Protein AF-A0A2M7H4U3-F1 (afdb_monomer)

Mean predicted aligned error: 10.52 Å

Organism: NCBI:txid2014247

Structure (mmCIF, N/CA/C/O backbone):
data_AF-A0A2M7H4U3-F1
#
_entry.id   AF-A0A2M7H4U3-F1
#
loop_
_atom_site.group_PDB
_atom_site.id
_atom_site.type_symbol
_atom_site.label_atom_id
_atom_site.label_alt_id
_atom_site.label_comp_id
_atom_site.label_asym_id
_atom_site.label_entity_id
_atom_site.label_seq_id
_atom_site.pdbx_PDB_ins_code
_atom_site.Cartn_x
_atom_site.Cartn_y
_atom_site.Cartn_z
_atom_site.occupancy
_atom_site.B_iso_or_equiv
_atom_site.auth_seq_id
_atom_site.auth_comp_id
_atom_site.auth_asym_id
_atom_site.auth_atom_id
_atom_site.pdbx_PDB_model_num
ATOM 1 N N . MET A 1 1 ? -63.490 -8.660 27.600 1.00 52.00 1 MET A N 1
ATOM 2 C CA . MET A 1 1 ? -62.293 -7.785 27.602 1.00 52.00 1 MET A CA 1
ATOM 3 C C . MET A 1 1 ? -61.334 -8.171 26.459 1.00 52.00 1 MET A C 1
ATOM 5 O O . MET A 1 1 ? -60.427 -8.950 26.706 1.00 52.00 1 MET A O 1
ATOM 9 N N . PRO A 1 2 ? -61.525 -7.683 25.214 1.00 56.41 2 PRO A N 1
ATOM 10 C CA . PRO A 1 2 ? -60.619 -7.978 24.084 1.00 56.41 2 PRO A CA 1
ATOM 11 C C . PRO A 1 2 ? -59.730 -6.800 23.612 1.00 56.41 2 PRO A C 1
ATOM 13 O O . PRO A 1 2 ? -58.968 -6.943 22.662 1.00 56.41 2 PRO A O 1
ATOM 16 N N . TYR A 1 3 ? -59.783 -5.628 24.255 1.00 57.09 3 TYR A N 1
ATOM 17 C CA . TYR A 1 3 ? -59.116 -4.410 23.758 1.00 57.09 3 TYR A CA 1
ATOM 18 C C . TYR A 1 3 ? -57.584 -4.382 23.948 1.00 57.09 3 TYR A C 1
ATOM 20 O O . TYR A 1 3 ? -56.894 -3.658 23.231 1.00 57.09 3 TYR A O 1
ATOM 28 N N . LYS A 1 4 ? -57.026 -5.197 24.860 1.00 58.41 4 LYS A N 1
ATOM 29 C CA . LYS A 1 4 ? -55.571 -5.258 25.119 1.00 58.41 4 LYS A CA 1
ATOM 30 C C . LYS A 1 4 ? -54.779 -5.862 23.950 1.00 58.41 4 LYS A C 1
ATOM 32 O O . LYS A 1 4 ? -53.700 -5.372 23.632 1.00 58.41 4 LYS A O 1
ATOM 37 N N . SER A 1 5 ? -55.339 -6.869 23.274 1.00 62.62 5 SER A N 1
ATOM 38 C CA . SER A 1 5 ? -54.696 -7.505 22.113 1.00 62.62 5 SER A CA 1
ATOM 39 C C . SER A 1 5 ? -54.718 -6.598 20.877 1.00 62.62 5 SER A C 1
ATOM 41 O O . SER A 1 5 ? -53.778 -6.600 20.090 1.00 62.62 5 SER A O 1
ATOM 43 N N . PHE A 1 6 ? -55.764 -5.775 20.740 1.00 72.19 6 PHE A N 1
ATOM 44 C CA . PHE A 1 6 ? -55.923 -4.845 19.621 1.00 72.19 6 PHE A CA 1
ATOM 45 C C . PHE A 1 6 ? -54.956 -3.653 19.712 1.00 72.19 6 PHE A C 1
ATOM 47 O O . PHE A 1 6 ? -54.363 -3.262 18.712 1.00 72.19 6 PHE A O 1
ATOM 54 N N . HIS A 1 7 ? -54.728 -3.121 20.921 1.00 74.75 7 HIS A N 1
ATOM 55 C CA . HIS A 1 7 ? -53.727 -2.070 21.157 1.00 74.75 7 HIS A CA 1
ATOM 56 C C . HIS A 1 7 ? -52.296 -2.540 20.869 1.00 74.75 7 HIS A C 1
ATOM 58 O O . HIS A 1 7 ? -51.516 -1.803 20.272 1.00 74.75 7 HIS A O 1
ATOM 64 N N . SER A 1 8 ? -51.955 -3.773 21.256 1.00 78.06 8 SER A N 1
ATOM 65 C CA . SER A 1 8 ? -50.627 -4.337 20.995 1.00 78.06 8 SER A CA 1
ATOM 66 C C . SER A 1 8 ? -50.346 -4.477 19.493 1.00 78.06 8 SER A C 1
ATOM 68 O O . SER A 1 8 ? -49.254 -4.139 19.043 1.00 78.06 8 SER A O 1
ATOM 70 N N . LEU A 1 9 ? -51.347 -4.884 18.707 1.00 82.94 9 LEU A N 1
ATOM 71 C CA . LEU A 1 9 ? -51.219 -5.038 17.255 1.00 82.94 9 LEU A CA 1
ATOM 72 C C . LEU A 1 9 ? -51.083 -3.685 16.531 1.00 82.94 9 LEU A C 1
ATOM 74 O O . LEU A 1 9 ? -50.309 -3.560 15.585 1.00 82.94 9 LEU A O 1
ATOM 78 N N . LEU A 1 10 ? -51.772 -2.652 17.029 1.00 84.75 10 LEU A N 1
ATOM 79 C CA . LEU A 1 10 ? -51.677 -1.275 16.530 1.00 84.75 10 LEU A CA 1
ATOM 80 C C . LEU A 1 10 ? -50.292 -0.655 16.765 1.00 84.75 10 LEU A C 1
ATOM 82 O O . LEU A 1 10 ? -49.777 0.036 15.890 1.00 84.75 10 LEU A O 1
ATOM 86 N N . ILE A 1 11 ? -49.664 -0.936 17.910 1.00 86.25 11 ILE A N 1
ATOM 87 C CA . ILE A 1 11 ? -48.312 -0.453 18.235 1.00 86.25 11 ILE A CA 1
ATOM 88 C C . ILE A 1 11 ? -47.260 -1.092 17.318 1.00 86.25 11 ILE A C 1
ATOM 90 O O . ILE A 1 11 ? -46.392 -0.391 16.803 1.00 86.25 11 ILE A O 1
ATOM 94 N N . VAL A 1 12 ? -47.358 -2.401 17.062 1.00 85.50 12 VAL A N 1
ATOM 95 C CA . VAL A 1 12 ? -46.443 -3.110 16.147 1.00 85.50 12 VAL A CA 1
ATOM 96 C C . VAL A 1 12 ? -46.593 -2.603 14.711 1.00 85.50 12 VAL A C 1
ATOM 98 O O . VAL A 1 12 ? -45.592 -2.376 14.035 1.00 85.50 12 VAL A O 1
ATOM 101 N N . LEU A 1 13 ? -47.827 -2.352 14.260 1.00 86.75 13 LEU A N 1
ATOM 102 C CA . LEU A 1 13 ? -48.088 -1.769 12.942 1.00 86.75 13 LEU A CA 1
ATOM 103 C C . LEU A 1 13 ? -47.478 -0.365 12.808 1.00 86.75 13 LEU A C 1
ATOM 105 O O . LEU A 1 13 ? -46.896 -0.043 11.777 1.00 86.75 13 LEU A O 1
ATOM 109 N N . PHE A 1 14 ? -47.563 0.453 13.858 1.00 84.81 14 PHE A N 1
ATOM 110 C CA . PHE A 1 14 ? -46.985 1.797 13.859 1.00 84.81 14 PHE A CA 1
ATOM 111 C C . PHE A 1 14 ? -45.446 1.772 13.844 1.00 84.81 14 PHE A C 1
ATOM 113 O O . PHE A 1 14 ? -44.829 2.571 13.147 1.00 84.81 14 PHE A O 1
ATOM 120 N N . LEU A 1 15 ? -44.821 0.817 14.543 1.00 82.81 15 LEU A N 1
ATOM 121 C CA . LEU A 1 15 ? -43.366 0.597 14.540 1.00 82.81 15 LEU A CA 1
ATOM 122 C C . LEU A 1 15 ? -42.826 0.128 13.181 1.00 82.81 15 LEU A C 1
ATOM 124 O O . LEU A 1 15 ? -41.710 0.479 12.809 1.00 82.81 15 LEU A O 1
ATOM 128 N N . LEU A 1 16 ? -43.614 -0.638 12.423 1.00 80.25 16 LEU A N 1
ATOM 129 C CA . LEU A 1 16 ? -43.241 -1.074 11.074 1.00 80.25 16 LEU A CA 1
ATOM 130 C C . LEU A 1 16 ? -43.282 0.076 10.054 1.00 80.25 16 LEU A C 1
ATOM 132 O O . LEU A 1 16 ? -42.540 0.051 9.076 1.00 80.25 16 LEU A O 1
ATOM 136 N N . LEU A 1 17 ? -44.113 1.096 10.292 1.00 80.00 17 LEU A N 1
ATOM 137 C CA . LEU A 1 17 ? -44.272 2.251 9.401 1.00 80.00 17 LEU A CA 1
ATOM 138 C C . LEU A 1 17 ? -43.226 3.356 9.631 1.00 80.00 17 LEU A C 1
ATOM 140 O O . LEU A 1 17 ? -43.058 4.215 8.769 1.00 80.00 17 LEU A O 1
ATOM 144 N N . THR A 1 18 ? -42.508 3.351 10.760 1.00 81.31 18 THR A N 1
ATOM 145 C CA . THR A 1 18 ? -41.472 4.356 11.074 1.00 81.31 18 THR A CA 1
ATOM 146 C C . THR A 1 18 ? -40.055 3.934 10.673 1.00 81.31 18 THR A C 1
ATOM 148 O O . THR A 1 18 ? -39.116 4.721 10.809 1.00 81.31 18 THR A O 1
ATOM 151 N N . GLY A 1 19 ? -39.881 2.725 10.130 1.00 74.25 19 GLY A N 1
ATOM 152 C CA . GLY A 1 19 ? -38.606 2.230 9.611 1.00 74.25 19 GLY A CA 1
ATOM 153 C C . GLY A 1 19 ? -38.221 2.891 8.287 1.00 74.25 19 GLY A C 1
ATOM 154 O O . GLY A 1 19 ? -38.388 2.307 7.221 1.00 74.25 19 GLY A O 1
ATOM 155 N N . CYS A 1 20 ? -37.698 4.115 8.336 1.00 73.56 20 CYS A N 1
ATOM 156 C CA . CYS A 1 20 ? -37.205 4.802 7.146 1.00 73.56 20 CYS A CA 1
ATOM 157 C C . CYS A 1 20 ? -35.792 4.291 6.816 1.00 73.56 20 CYS A C 1
ATOM 159 O O . CYS A 1 20 ? -34.794 4.784 7.343 1.00 73.56 20 CYS A O 1
ATOM 161 N N . GLY A 1 21 ? -35.702 3.254 5.982 1.00 71.88 21 GLY A N 1
ATOM 162 C CA . GLY A 1 21 ? -34.430 2.774 5.444 1.00 71.88 21 GLY A CA 1
ATOM 163 C C . GLY A 1 21 ? -33.825 3.828 4.520 1.00 71.88 21 GLY A C 1
ATOM 164 O O . GLY A 1 21 ? -34.209 3.933 3.358 1.00 71.88 21 GLY A O 1
ATOM 165 N N . ARG A 1 22 ? -32.902 4.647 5.033 1.00 78.12 22 ARG A N 1
ATOM 166 C CA . ARG A 1 22 ? -32.198 5.651 4.230 1.00 78.12 22 ARG A CA 1
ATOM 167 C C . ARG A 1 22 ? -30.997 5.005 3.550 1.00 78.12 22 ARG A C 1
ATOM 169 O O . ARG A 1 22 ? -30.080 4.538 4.222 1.00 78.12 22 ARG A O 1
ATOM 176 N N . TYR A 1 23 ? -30.994 5.022 2.221 1.00 79.44 23 TYR A N 1
ATOM 177 C CA . TYR A 1 23 ? -29.813 4.662 1.447 1.00 79.44 23 TYR A CA 1
ATOM 178 C C . TYR A 1 23 ? -28.690 5.648 1.761 1.00 79.44 23 TYR A C 1
ATOM 180 O O . TYR A 1 23 ? -28.866 6.867 1.677 1.00 79.44 23 TYR A O 1
ATOM 188 N N . VAL A 1 24 ? -27.554 5.105 2.179 1.00 81.44 24 VAL A N 1
ATOM 189 C CA . VAL A 1 24 ? -26.324 5.873 2.360 1.00 81.44 24 VAL A CA 1
ATOM 190 C C . VAL A 1 24 ? -25.670 6.037 0.992 1.00 81.44 24 VAL A C 1
ATOM 192 O O . VAL A 1 24 ? -25.811 5.175 0.123 1.00 81.44 24 VAL A O 1
ATOM 195 N N . GLU A 1 25 ? -24.980 7.156 0.796 1.00 84.75 25 GLU A N 1
ATOM 196 C CA . GLU A 1 25 ? -24.198 7.380 -0.414 1.00 84.75 25 GLU A CA 1
ATOM 197 C C . GLU A 1 25 ? -23.160 6.258 -0.589 1.00 84.75 25 GLU A C 1
ATOM 199 O O . GLU A 1 25 ? -22.527 5.843 0.390 1.00 84.75 25 GLU A O 1
ATOM 204 N N . PRO A 1 26 ? -22.990 5.731 -1.813 1.00 83.94 26 PRO A N 1
ATOM 205 C CA . PRO A 1 26 ? -22.007 4.693 -2.069 1.00 83.94 26 PRO A CA 1
ATOM 206 C C . PRO A 1 26 ? -20.601 5.240 -1.808 1.00 83.94 26 PRO A C 1
ATOM 208 O O . PRO A 1 26 ? -20.217 6.280 -2.339 1.00 83.94 26 PRO A O 1
ATOM 211 N N . VAL A 1 27 ? -19.824 4.525 -0.994 1.00 82.31 27 VAL A N 1
ATOM 212 C CA . VAL A 1 27 ? -18.419 4.857 -0.738 1.00 82.31 27 VAL A CA 1
ATOM 213 C C . VAL A 1 27 ? -17.561 4.170 -1.806 1.00 82.31 27 VAL A C 1
ATOM 215 O O . VAL A 1 27 ? -17.631 2.944 -1.917 1.00 82.31 27 VAL A O 1
ATOM 218 N N . PRO A 1 28 ? -16.750 4.916 -2.577 1.00 87.88 28 PRO A N 1
ATOM 219 C CA . PRO A 1 28 ? -15.824 4.328 -3.533 1.00 87.88 28 PRO A CA 1
ATOM 220 C C . PRO A 1 28 ? -14.825 3.385 -2.842 1.00 87.88 28 PRO A C 1
ATOM 222 O O . PRO A 1 28 ? -14.327 3.708 -1.754 1.00 87.88 28 PRO A O 1
ATOM 225 N N . PRO A 1 29 ? -14.487 2.239 -3.454 1.00 84.56 29 PRO A N 1
ATOM 226 C CA . PRO A 1 29 ? -13.520 1.301 -2.889 1.00 84.56 29 PRO A CA 1
ATOM 227 C C . PRO A 1 29 ? -12.122 1.917 -2.749 1.00 84.56 29 PRO A C 1
ATOM 229 O O . PRO A 1 29 ? -11.384 1.560 -1.836 1.00 84.56 29 PRO A O 1
ATOM 232 N N . GLU A 1 30 ? -11.769 2.893 -3.586 1.00 87.50 30 GLU A N 1
ATOM 233 C CA . GLU A 1 30 ? -10.469 3.569 -3.560 1.00 87.50 30 GLU A CA 1
ATOM 234 C C . GLU A 1 30 ? -10.236 4.323 -2.245 1.00 87.50 30 GLU A C 1
ATOM 236 O O . GLU A 1 30 ? -9.098 4.450 -1.794 1.00 87.50 30 GLU A O 1
ATOM 241 N N . ILE A 1 31 ? -11.306 4.788 -1.587 1.00 88.25 31 ILE A N 1
ATOM 242 C CA . ILE A 1 31 ? -11.182 5.470 -0.292 1.00 88.25 31 ILE A CA 1
ATOM 243 C C . ILE A 1 31 ? -10.893 4.475 0.847 1.00 88.25 31 ILE A C 1
ATOM 245 O O . ILE A 1 31 ? -10.416 4.869 1.908 1.00 88.25 31 ILE A O 1
ATOM 249 N N . LEU A 1 32 ? -11.184 3.187 0.642 1.00 89.12 32 LEU A N 1
ATOM 250 C CA . LEU A 1 32 ? -10.874 2.106 1.583 1.00 89.12 32 LEU A CA 1
ATOM 251 C C . LEU A 1 32 ? -9.499 1.478 1.323 1.00 89.12 32 LEU A C 1
ATOM 253 O O . LEU A 1 32 ? -9.058 0.649 2.116 1.00 89.12 32 LEU A O 1
ATOM 257 N N . ALA A 1 33 ? -8.836 1.847 0.224 1.00 91.69 33 ALA A N 1
ATOM 258 C CA . ALA A 1 33 ? -7.514 1.337 -0.096 1.00 91.69 33 ALA A CA 1
ATOM 259 C C . ALA A 1 33 ? -6.465 1.815 0.931 1.00 91.69 33 ALA A C 1
ATOM 261 O O . ALA A 1 33 ? -6.618 2.909 1.494 1.00 91.69 33 ALA A O 1
ATOM 262 N N . PRO A 1 34 ? -5.396 1.026 1.153 1.00 93.94 34 PRO A N 1
ATOM 263 C CA . PRO A 1 34 ? -4.245 1.447 1.944 1.00 93.94 34 PRO A CA 1
ATOM 264 C C . PRO A 1 34 ? -3.675 2.786 1.477 1.00 93.94 34 PRO A C 1
ATOM 266 O O . PRO A 1 34 ? -3.638 3.069 0.276 1.00 93.94 34 PRO A O 1
ATOM 269 N N . GLU A 1 35 ? -3.189 3.584 2.427 1.00 94.62 35 GLU A N 1
ATOM 270 C CA . GLU A 1 35 ? -2.364 4.750 2.115 1.00 94.62 35 GLU A CA 1
ATOM 271 C C . GLU A 1 35 ?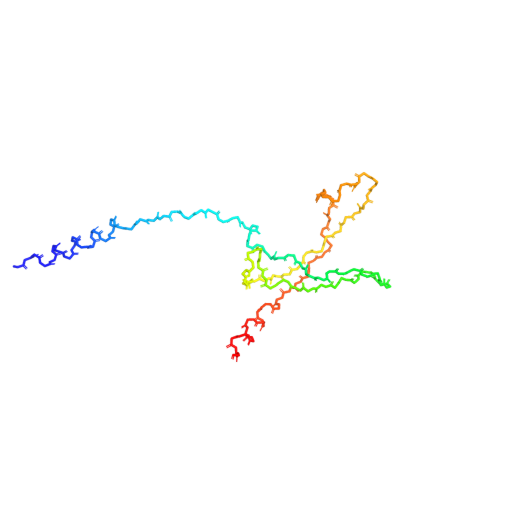 -1.083 4.322 1.365 1.00 94.62 35 GLU A C 1
ATOM 273 O O . GLU A 1 35 ? -0.654 3.168 1.483 1.00 94.62 35 GLU A O 1
ATOM 278 N N . PRO A 1 36 ? -0.437 5.215 0.594 1.00 93.19 36 PRO A N 1
ATOM 279 C CA . PRO A 1 36 ? 0.863 4.926 -0.003 1.00 93.19 36 PRO A CA 1
ATOM 280 C C . PRO A 1 36 ? 1.911 4.553 1.054 1.00 93.19 36 PRO A C 1
ATOM 282 O O . PRO A 1 36 ? 1.945 5.144 2.135 1.00 93.19 36 PRO A O 1
ATOM 285 N N . VAL A 1 37 ? 2.798 3.615 0.710 1.00 93.81 37 VAL A N 1
ATOM 286 C CA . VAL A 1 37 ? 3.940 3.247 1.560 1.00 93.81 37 VAL A CA 1
ATOM 287 C C . VAL A 1 37 ? 4.836 4.459 1.828 1.00 93.81 37 VAL A C 1
ATOM 289 O O . VAL A 1 37 ? 4.971 5.348 0.980 1.00 93.81 37 VAL A O 1
ATOM 292 N N . LYS A 1 38 ? 5.467 4.492 3.003 1.00 94.69 38 LYS A N 1
ATOM 293 C CA . LYS A 1 38 ? 6.311 5.618 3.440 1.00 94.69 38 LYS A CA 1
ATOM 294 C C . LYS A 1 38 ? 7.789 5.269 3.331 1.00 94.69 38 LYS A C 1
ATOM 296 O O . LYS A 1 38 ? 8.154 4.098 3.347 1.00 94.69 38 LYS A O 1
ATOM 301 N N . 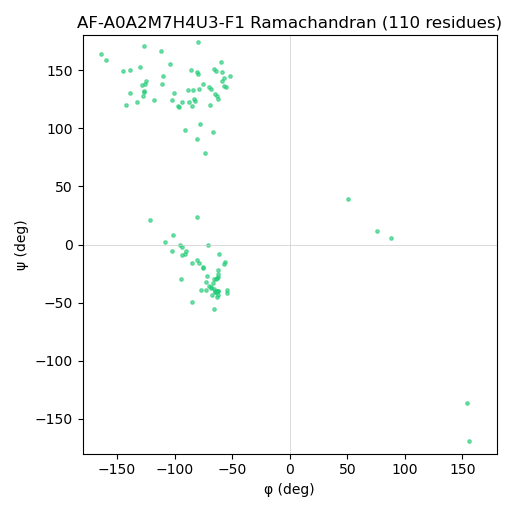ASP A 1 39 ? 8.624 6.297 3.199 1.00 95.69 39 ASP A N 1
ATOM 302 C CA . ASP A 1 39 ? 10.090 6.186 3.150 1.00 95.69 39 ASP A CA 1
ATOM 303 C C . ASP A 1 39 ? 10.597 5.156 2.127 1.00 95.69 39 ASP A C 1
ATOM 305 O O . ASP A 1 39 ? 11.544 4.408 2.373 1.00 95.69 39 ASP A O 1
ATOM 309 N N . PHE A 1 40 ? 9.936 5.107 0.965 1.00 95.25 40 PHE A N 1
ATOM 310 C CA . PHE A 1 40 ? 10.293 4.185 -0.104 1.00 95.25 40 PHE A CA 1
ATOM 311 C C . PHE A 1 40 ? 11.686 4.496 -0.658 1.00 95.25 40 PHE A C 1
ATOM 313 O O . PHE A 1 40 ? 11.979 5.619 -1.072 1.00 95.25 40 PHE A O 1
ATOM 320 N N . SER A 1 41 ? 12.523 3.469 -0.734 1.00 95.94 41 SER A N 1
ATOM 321 C CA . SER A 1 41 ? 13.839 3.514 -1.356 1.00 95.94 41 SER A CA 1
ATOM 322 C C . SER A 1 41 ? 14.103 2.247 -2.163 1.00 95.94 41 SER A C 1
ATOM 324 O O . SER A 1 41 ? 13.592 1.169 -1.858 1.00 95.94 41 SER A O 1
ATOM 326 N N . ALA A 1 42 ? 14.903 2.399 -3.217 1.00 94.25 42 ALA A N 1
ATOM 327 C CA . ALA A 1 42 ? 15.324 1.320 -4.095 1.00 94.25 42 ALA A CA 1
ATOM 328 C C . ALA A 1 42 ? 16.836 1.418 -4.308 1.00 94.25 42 ALA A C 1
ATOM 330 O O . ALA A 1 42 ? 17.327 2.453 -4.762 1.00 94.25 42 ALA A O 1
ATOM 331 N N . VAL A 1 43 ? 17.570 0.355 -3.982 1.00 96.75 43 VAL A N 1
ATOM 332 C CA . VAL A 1 43 ? 19.033 0.309 -4.103 1.00 96.75 43 VAL A CA 1
ATOM 333 C C . VAL A 1 43 ? 19.435 -0.905 -4.930 1.00 96.75 43 VAL A C 1
ATOM 335 O O . VAL A 1 43 ? 18.951 -2.010 -4.694 1.00 96.75 43 VAL A O 1
ATOM 338 N N . ALA A 1 44 ? 20.313 -0.702 -5.913 1.00 95.25 44 ALA A N 1
ATOM 339 C CA . ALA A 1 44 ? 20.891 -1.798 -6.683 1.00 95.25 44 ALA A CA 1
ATOM 340 C C . ALA A 1 44 ? 21.864 -2.613 -5.811 1.00 95.25 44 ALA A C 1
ATOM 342 O O . ALA A 1 44 ? 22.690 -2.044 -5.098 1.00 95.25 44 ALA A O 1
ATOM 343 N N . ALA A 1 45 ? 21.769 -3.935 -5.892 1.00 94.50 45 ALA A N 1
ATOM 344 C CA . ALA A 1 45 ? 22.626 -4.912 -5.227 1.00 94.50 45 ALA A CA 1
ATOM 345 C C . ALA A 1 45 ? 23.198 -5.893 -6.267 1.00 94.50 45 ALA A C 1
ATOM 347 O O . ALA A 1 45 ? 22.766 -5.876 -7.420 1.00 94.50 45 ALA A O 1
ATOM 348 N N . GLU A 1 46 ? 24.151 -6.750 -5.878 1.00 93.38 46 GLU A N 1
ATOM 349 C CA . GLU A 1 46 ? 24.780 -7.713 -6.807 1.00 93.38 46 GLU A CA 1
ATOM 350 C C . GLU A 1 46 ? 23.751 -8.594 -7.535 1.00 93.38 46 GLU A C 1
ATOM 352 O O . GLU A 1 46 ? 23.836 -8.748 -8.751 1.00 93.38 46 GLU A O 1
ATOM 357 N N . ASP A 1 47 ? 22.727 -9.072 -6.822 1.00 91.69 47 ASP A N 1
ATOM 358 C CA . ASP A 1 47 ? 21.722 -9.998 -7.362 1.00 91.69 47 ASP A CA 1
ATOM 359 C C . ASP A 1 47 ? 20.386 -9.331 -7.743 1.00 91.69 47 ASP A C 1
ATOM 361 O O . ASP A 1 47 ? 19.406 -10.015 -8.050 1.00 91.69 47 ASP A O 1
ATOM 365 N N . GLY A 1 48 ? 20.295 -7.994 -7.724 1.00 89.88 48 GLY A N 1
ATOM 366 C CA . GLY A 1 48 ? 19.059 -7.311 -8.111 1.00 89.88 48 GLY A CA 1
ATOM 367 C C . GLY A 1 48 ? 18.845 -5.939 -7.486 1.00 89.88 48 GLY A C 1
ATOM 368 O O . GLY A 1 48 ? 19.737 -5.098 -7.458 1.00 89.88 48 GLY A O 1
ATOM 369 N N . VAL A 1 49 ? 17.615 -5.682 -7.038 1.00 92.25 49 VAL A N 1
ATOM 370 C CA . VAL A 1 49 ? 17.208 -4.407 -6.435 1.00 92.25 49 VAL A CA 1
ATOM 371 C C . VAL A 1 49 ? 16.558 -4.684 -5.090 1.00 92.25 49 VAL A C 1
ATOM 373 O O . VAL A 1 49 ? 15.632 -5.488 -4.999 1.00 92.25 49 VAL A O 1
ATOM 376 N N . VAL A 1 50 ? 17.034 -4.003 -4.054 1.00 93.94 50 VAL A N 1
ATOM 377 C CA . VAL A 1 50 ? 16.448 -4.036 -2.715 1.00 93.94 50 VAL A CA 1
ATOM 378 C C . VAL A 1 50 ? 15.479 -2.870 -2.585 1.00 93.94 50 VAL A C 1
ATOM 380 O O . VAL A 1 50 ? 15.870 -1.716 -2.769 1.00 93.94 50 VAL A O 1
ATOM 383 N N . PHE A 1 51 ? 14.223 -3.179 -2.266 1.00 94.06 51 PHE A N 1
ATOM 384 C CA . PHE A 1 51 ? 13.206 -2.191 -1.919 1.00 94.06 51 PHE A CA 1
ATOM 385 C C . PHE A 1 51 ? 13.048 -2.125 -0.402 1.00 94.06 51 PHE A C 1
ATOM 387 O O . PHE A 1 51 ? 12.845 -3.157 0.235 1.00 94.06 51 PHE A O 1
ATOM 394 N N . SER A 1 52 ? 13.080 -0.917 0.152 1.00 94.75 52 SER A N 1
ATOM 395 C CA . SER A 1 52 ? 12.831 -0.672 1.575 1.00 94.75 52 SER A CA 1
ATOM 396 C C . SER A 1 52 ? 11.752 0.387 1.721 1.00 94.75 52 SER A C 1
ATOM 398 O O . SER A 1 52 ? 11.818 1.424 1.064 1.00 94.75 52 SER A O 1
ATOM 400 N N . PHE A 1 53 ? 10.753 0.119 2.556 1.00 95.75 53 PHE A N 1
ATOM 401 C CA . PHE A 1 53 ? 9.634 1.019 2.816 1.00 95.75 53 PHE A CA 1
ATOM 402 C C . PHE A 1 53 ? 8.962 0.669 4.144 1.00 95.75 53 PHE A C 1
ATOM 404 O O . PHE A 1 53 ? 9.067 -0.458 4.630 1.00 95.75 53 PHE A O 1
ATOM 411 N N . HIS A 1 54 ? 8.240 1.630 4.710 1.00 94.25 54 HIS A N 1
ATOM 412 C CA . HIS A 1 54 ? 7.351 1.405 5.840 1.00 94.25 54 HIS A CA 1
ATOM 413 C C . HIS A 1 54 ? 5.962 1.009 5.350 1.00 94.25 54 HIS A C 1
ATOM 415 O O . HIS A 1 54 ? 5.392 1.640 4.451 1.00 94.25 54 HIS A O 1
ATOM 421 N N . SER A 1 55 ? 5.437 -0.041 5.976 1.00 92.62 55 SER A N 1
ATOM 422 C CA . SER A 1 55 ? 4.105 -0.561 5.713 1.00 92.62 55 SER A CA 1
ATOM 423 C C . SER A 1 55 ? 3.015 0.449 6.076 1.00 92.62 55 SER A C 1
ATOM 425 O O . SER A 1 55 ? 3.161 1.254 6.999 1.00 92.62 55 SER A O 1
ATOM 427 N N . SER A 1 56 ? 1.908 0.388 5.345 1.00 90.94 56 SER A N 1
ATOM 428 C CA . SER A 1 56 ? 0.727 1.201 5.605 1.00 90.94 56 SER A CA 1
ATOM 429 C C . SER A 1 56 ? -0.131 0.549 6.681 1.00 90.94 56 SER A C 1
ATOM 431 O O . SER A 1 56 ? -0.565 -0.590 6.535 1.00 90.94 56 SER A O 1
ATOM 433 N N . GLU A 1 57 ? -0.433 1.296 7.739 1.00 92.38 57 GLU A N 1
ATOM 434 C CA . GLU A 1 57 ? -1.353 0.863 8.804 1.00 92.38 57 GLU A CA 1
ATOM 435 C C . GLU A 1 57 ? -2.734 1.514 8.675 1.00 92.38 57 GLU A C 1
ATOM 437 O O . GLU A 1 57 ? -3.648 1.213 9.445 1.00 92.38 57 GLU A O 1
ATOM 442 N N . LYS A 1 58 ? -2.893 2.438 7.720 1.00 93.62 58 LYS A N 1
ATOM 443 C CA . LYS A 1 58 ? -4.089 3.262 7.548 1.00 93.62 58 LYS A CA 1
ATOM 444 C C . LYS A 1 58 ? -4.604 3.239 6.115 1.00 93.62 58 LYS A C 1
ATOM 446 O O . LYS A 1 58 ? -3.848 3.026 5.170 1.00 93.62 58 LYS A O 1
ATOM 451 N N . ASP A 1 59 ? -5.906 3.445 5.966 1.00 93.81 59 ASP A N 1
ATOM 452 C CA . ASP A 1 59 ? -6.541 3.693 4.677 1.00 93.81 59 ASP A CA 1
ATOM 453 C C . ASP A 1 59 ? -6.363 5.159 4.244 1.00 93.81 59 ASP A C 1
ATOM 455 O O . ASP A 1 59 ? -5.897 6.010 5.007 1.00 93.81 59 ASP A O 1
ATOM 459 N N . ASN A 1 60 ? -6.800 5.483 3.028 1.00 92.50 60 ASN A N 1
ATOM 460 C CA . ASN A 1 60 ? -6.767 6.847 2.489 1.00 92.50 60 ASN A CA 1
ATOM 461 C C . ASN A 1 60 ? -7.601 7.879 3.284 1.00 92.50 60 ASN A C 1
ATOM 463 O O . ASN A 1 60 ? -7.513 9.076 3.019 1.00 92.50 60 ASN A O 1
ATOM 467 N N . ARG A 1 61 ? -8.406 7.455 4.269 1.00 91.94 61 ARG A N 1
ATOM 468 C CA . ARG A 1 61 ? -9.144 8.334 5.199 1.00 91.94 61 ARG A CA 1
ATOM 469 C C . ARG A 1 61 ? -8.385 8.551 6.508 1.00 91.94 61 ARG A C 1
ATOM 471 O O . ARG A 1 61 ? -8.898 9.229 7.398 1.00 91.94 61 ARG A O 1
ATOM 478 N N . GLY A 1 62 ? -7.211 7.940 6.661 1.00 91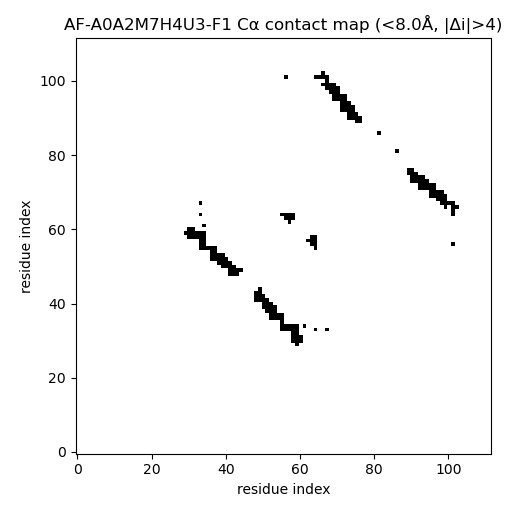.81 62 GLY A N 1
ATOM 479 C CA . GLY A 1 62 ? -6.428 7.932 7.891 1.00 91.81 62 GLY A CA 1
ATOM 480 C C . GLY A 1 62 ? -6.976 6.994 8.971 1.00 91.81 62 GLY A C 1
ATOM 481 O O . GLY A 1 62 ? -6.533 7.081 10.120 1.00 91.81 62 GLY A O 1
ATOM 482 N N . LYS A 1 63 ? -7.936 6.116 8.645 1.00 91.50 63 LYS A N 1
ATOM 483 C CA . LYS A 1 63 ? -8.462 5.124 9.593 1.00 91.50 63 LYS A CA 1
ATOM 484 C C . LYS A 1 63 ? -7.590 3.867 9.590 1.00 91.50 63 LYS A C 1
ATOM 486 O O . LYS A 1 63 ? -7.049 3.546 8.540 1.00 91.50 63 LYS A O 1
ATOM 491 N N . PRO A 1 64 ? -7.479 3.134 10.713 1.00 92.31 64 PRO A N 1
ATOM 492 C CA . PRO A 1 64 ? -6.724 1.884 10.756 1.00 92.31 64 PRO A CA 1
ATOM 493 C C . PRO A 1 64 ? -7.200 0.879 9.701 1.00 92.31 64 PRO A C 1
ATOM 495 O O . PRO A 1 64 ? -8.407 0.670 9.538 1.00 92.31 64 PRO A O 1
ATOM 498 N N . LEU A 1 65 ? -6.256 0.243 9.011 1.00 91.56 65 LEU A N 1
ATOM 499 C CA . LEU A 1 65 ? -6.544 -0.861 8.105 1.00 91.56 65 LEU A CA 1
ATOM 500 C C . LEU A 1 65 ? -6.998 -2.077 8.902 1.00 91.56 65 LEU A C 1
ATOM 502 O O . LEU A 1 65 ? -6.389 -2.469 9.896 1.00 91.56 65 LEU A O 1
ATOM 506 N N . GLN A 1 66 ? -8.077 -2.698 8.435 1.00 85.69 66 GLN A N 1
ATOM 507 C CA . GLN A 1 66 ? -8.554 -3.949 9.021 1.00 85.69 66 GLN A CA 1
ATOM 508 C C . GLN A 1 66 ? -7.695 -5.125 8.567 1.00 85.69 66 GLN A C 1
ATOM 510 O O . GLN A 1 66 ? -7.421 -6.033 9.345 1.00 85.69 66 GLN A O 1
ATOM 515 N N . THR A 1 67 ? -7.292 -5.104 7.296 1.00 88.06 67 THR A N 1
ATOM 516 C CA . THR A 1 67 ? -6.515 -6.162 6.664 1.00 88.06 67 THR A CA 1
ATOM 517 C C . THR A 1 67 ? -5.548 -5.558 5.657 1.00 88.06 67 THR A C 1
ATOM 519 O O . THR A 1 67 ? -5.824 -4.521 5.053 1.00 88.06 67 THR A O 1
ATOM 522 N N . LEU A 1 68 ? -4.417 -6.230 5.497 1.00 91.19 68 LEU A N 1
ATOM 523 C CA . LEU A 1 68 ? -3.472 -6.059 4.411 1.00 91.19 68 LEU A CA 1
ATOM 524 C C . LEU A 1 68 ? -3.054 -7.477 4.036 1.00 91.19 68 LEU A C 1
ATOM 526 O O . LEU A 1 68 ? -2.789 -8.280 4.929 1.00 91.19 68 LEU A O 1
ATOM 530 N N . GLU A 1 69 ? -3.102 -7.802 2.749 1.00 91.62 69 GLU A N 1
ATOM 531 C CA . GLU A 1 69 ? -2.714 -9.129 2.255 1.00 91.62 69 GLU A CA 1
ATOM 532 C C . GLU A 1 69 ? -1.256 -9.161 1.803 1.00 91.62 69 GLU A C 1
ATOM 534 O O . GLU A 1 69 ? -0.607 -10.208 1.840 1.00 91.62 69 GLU A O 1
ATOM 539 N N . GLY A 1 70 ? -0.749 -8.023 1.330 1.00 93.56 70 GLY A N 1
ATOM 540 C CA . GLY A 1 70 ? 0.546 -7.961 0.688 1.00 93.56 70 GLY A CA 1
ATOM 541 C C . GLY A 1 70 ? 0.717 -6.792 -0.269 1.00 93.56 70 GLY A C 1
ATOM 542 O O . GLY A 1 70 ? -0.112 -5.884 -0.354 1.00 93.56 70 GLY A O 1
ATOM 543 N N . TYR A 1 71 ? 1.805 -6.864 -1.026 1.00 94.38 71 TYR A N 1
ATOM 544 C CA . TYR A 1 71 ? 2.226 -5.873 -2.006 1.00 94.38 71 TYR A CA 1
ATOM 545 C C . TYR A 1 71 ? 2.424 -6.518 -3.370 1.00 94.38 71 TYR A C 1
ATOM 547 O O . TYR A 1 71 ? 2.996 -7.599 -3.480 1.00 94.38 71 TYR A O 1
ATOM 555 N N . ASN A 1 72 ? 2.020 -5.814 -4.423 1.00 94.06 72 ASN A N 1
ATOM 556 C CA . ASN A 1 72 ? 2.302 -6.205 -5.799 1.00 94.06 72 ASN A CA 1
ATOM 557 C C . ASN A 1 72 ? 3.442 -5.351 -6.347 1.00 94.06 72 ASN A C 1
ATOM 559 O O . ASN A 1 72 ? 3.358 -4.123 -6.352 1.00 94.06 72 ASN A O 1
ATOM 563 N N . ILE A 1 73 ? 4.495 -6.005 -6.829 1.00 92.94 73 ILE A N 1
ATOM 564 C CA . ILE A 1 73 ? 5.648 -5.342 -7.431 1.00 92.94 73 ILE A CA 1
ATOM 565 C C . ILE A 1 73 ? 5.475 -5.356 -8.942 1.00 92.94 73 ILE A C 1
ATOM 567 O O . ILE A 1 73 ? 5.422 -6.418 -9.562 1.00 92.94 73 ILE A O 1
ATOM 571 N N . TYR A 1 74 ? 5.415 -4.170 -9.537 1.00 92.31 74 TYR A N 1
ATOM 572 C CA . TYR A 1 74 ? 5.265 -4.001 -10.976 1.00 92.31 74 TYR A CA 1
ATOM 573 C C . TYR A 1 74 ? 6.545 -3.461 -11.605 1.00 92.31 74 TYR A C 1
ATOM 575 O O . TYR A 1 74 ? 7.227 -2.614 -11.029 1.00 92.31 74 TYR A O 1
ATOM 583 N N . ARG A 1 75 ? 6.842 -3.906 -12.826 1.00 89.88 75 ARG A N 1
ATOM 584 C CA . ARG A 1 75 ? 7.967 -3.423 -13.629 1.00 89.88 75 ARG A CA 1
ATOM 585 C C . ARG A 1 75 ? 7.498 -3.019 -15.014 1.00 89.88 75 ARG A C 1
ATOM 587 O O . ARG A 1 75 ? 6.741 -3.744 -15.657 1.00 89.88 75 ARG A O 1
ATOM 594 N N . LYS A 1 76 ? 8.015 -1.889 -15.482 1.00 88.06 76 LYS A N 1
ATOM 595 C CA . LYS A 1 76 ? 7.863 -1.399 -16.850 1.00 88.06 76 LYS A CA 1
ATOM 596 C C . LYS A 1 76 ? 9.243 -1.124 -17.439 1.00 88.06 76 LYS A C 1
ATOM 598 O O . LYS A 1 76 ? 10.113 -0.595 -16.749 1.00 88.06 76 LYS A O 1
ATOM 603 N N . GLN A 1 77 ? 9.440 -1.499 -18.698 1.00 86.81 77 GLN A N 1
ATOM 604 C CA . GLN A 1 77 ? 10.591 -1.056 -19.476 1.00 86.81 77 GLN A CA 1
ATOM 605 C C . GLN A 1 77 ? 10.278 0.331 -20.034 1.00 8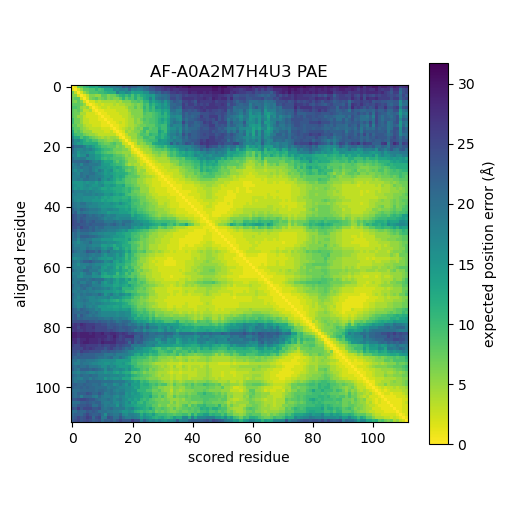6.81 77 GLN A C 1
ATOM 607 O O . GLN A 1 77 ? 9.246 0.505 -20.676 1.00 86.81 77 GLN A O 1
ATOM 612 N N . LEU A 1 78 ? 11.131 1.311 -19.741 1.00 84.06 78 LEU A N 1
ATOM 613 C CA . LEU A 1 78 ? 10.951 2.676 -20.226 1.00 84.06 78 LEU A CA 1
ATOM 614 C C . LEU A 1 78 ? 11.518 2.798 -21.643 1.00 84.06 78 LEU A C 1
ATOM 616 O O . LEU A 1 78 ? 12.631 2.344 -21.909 1.00 84.06 78 LEU A O 1
ATOM 620 N N . THR A 1 79 ? 10.746 3.414 -22.528 1.00 82.81 79 THR A N 1
ATOM 621 C CA . THR A 1 79 ? 11.128 3.794 -23.893 1.00 82.81 79 THR A CA 1
ATOM 622 C C . THR A 1 79 ? 11.214 5.318 -24.013 1.00 82.81 79 THR A C 1
ATOM 62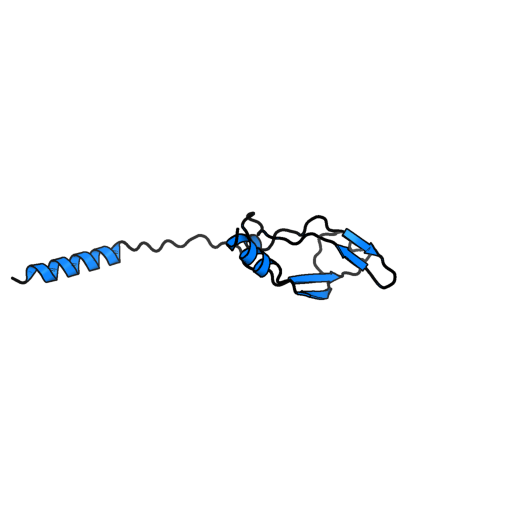4 O O . THR A 1 79 ? 10.734 6.038 -23.138 1.00 82.81 79 THR A O 1
ATOM 627 N N . GLU A 1 80 ? 11.811 5.843 -25.088 1.00 76.19 80 GLU A N 1
ATOM 628 C CA . GLU A 1 80 ? 11.912 7.302 -25.289 1.00 76.19 80 GLU A CA 1
ATOM 629 C C . GLU A 1 80 ? 10.540 7.992 -25.415 1.00 76.19 80 GLU A C 1
ATOM 631 O O . GLU A 1 80 ? 10.404 9.177 -25.121 1.00 76.19 80 GLU A O 1
ATOM 636 N N . GLU A 1 81 ? 9.504 7.239 -25.783 1.00 72.00 81 GLU A N 1
ATOM 637 C CA . GLU A 1 81 ? 8.121 7.705 -25.915 1.00 72.00 81 GLU A CA 1
ATOM 638 C C . GLU A 1 81 ? 7.386 7.773 -24.561 1.00 72.00 81 GLU A C 1
ATOM 640 O O . GLU A 1 81 ? 6.341 8.414 -24.444 1.00 72.00 81 GLU A O 1
ATOM 645 N N . ASP A 1 82 ? 7.940 7.169 -23.503 1.00 70.62 82 ASP A N 1
ATOM 646 C CA . ASP A 1 82 ? 7.336 7.098 -22.165 1.00 70.62 82 ASP A CA 1
ATOM 647 C C . ASP A 1 82 ? 7.524 8.378 -21.325 1.00 70.62 82 ASP A C 1
ATOM 649 O O . ASP A 1 82 ? 7.421 8.339 -20.096 1.00 70.62 82 ASP A O 1
ATOM 653 N N . MET A 1 83 ? 7.738 9.540 -21.957 1.00 60.78 83 MET A N 1
ATOM 654 C CA . MET A 1 83 ? 7.932 10.827 -21.262 1.00 60.78 83 MET A CA 1
ATOM 655 C C . MET A 1 83 ? 6.771 11.206 -20.318 1.00 60.78 83 MET A C 1
ATOM 657 O O . MET A 1 83 ? 6.936 12.065 -19.452 1.00 60.78 83 MET A O 1
ATOM 661 N N . SER A 1 84 ? 5.603 10.556 -20.421 1.00 66.25 84 SER A N 1
ATOM 662 C CA . SER A 1 84 ? 4.540 10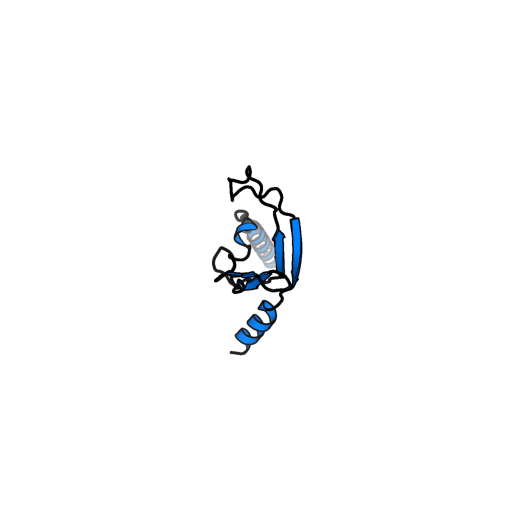.650 -19.417 1.00 66.25 84 SER A CA 1
ATOM 663 C C . SER A 1 84 ? 4.672 9.552 -18.350 1.00 66.25 84 SER A C 1
ATOM 665 O O . SER A 1 84 ? 4.163 8.440 -18.505 1.00 66.25 84 SER A O 1
ATOM 667 N N . ILE A 1 85 ? 5.256 9.910 -17.206 1.00 57.84 85 ILE A N 1
ATOM 668 C CA . ILE A 1 85 ? 5.402 9.058 -16.005 1.00 57.84 85 ILE A CA 1
ATOM 669 C C . ILE A 1 85 ? 4.035 8.537 -15.490 1.00 57.84 85 ILE A C 1
ATOM 671 O O . ILE A 1 85 ? 3.955 7.566 -14.745 1.00 57.84 85 ILE A O 1
ATOM 675 N N . PHE A 1 86 ? 2.927 9.152 -15.918 1.00 61.12 86 PHE A N 1
ATOM 676 C CA . PHE A 1 86 ? 1.568 8.822 -15.481 1.00 61.12 86 PHE A CA 1
ATOM 677 C C . PHE A 1 86 ? 0.848 7.763 -16.328 1.00 61.12 86 PHE A C 1
ATOM 679 O O . PHE A 1 86 ? -0.258 7.350 -15.968 1.00 61.12 86 PHE A O 1
ATOM 686 N N . LYS A 1 87 ? 1.430 7.298 -17.441 1.00 69.94 87 LYS A N 1
ATOM 687 C CA . LYS A 1 87 ? 0.789 6.270 -18.269 1.00 69.94 87 LYS A CA 1
ATOM 688 C C . LYS A 1 87 ? 0.970 4.895 -17.620 1.00 69.94 87 LYS A C 1
ATOM 690 O O . LYS A 1 87 ? 2.039 4.296 -17.697 1.00 69.94 87 LYS A O 1
ATOM 695 N N . ARG A 1 88 ? -0.099 4.391 -16.990 1.00 67.88 88 ARG A N 1
ATOM 696 C CA . ARG A 1 88 ? -0.143 3.091 -16.282 1.00 67.88 88 ARG A CA 1
ATOM 697 C C . ARG A 1 88 ? -0.113 1.859 -17.200 1.00 67.88 88 ARG A C 1
ATOM 699 O O . ARG A 1 88 ? -0.143 0.735 -16.711 1.00 67.88 88 ARG A O 1
ATOM 706 N N . GLU A 1 89 ? -0.053 2.043 -18.514 1.00 80.19 89 GLU A N 1
ATOM 707 C CA . GLU A 1 89 ? 0.077 0.944 -19.474 1.00 80.19 89 GLU A CA 1
ATOM 708 C C . GLU A 1 89 ? 1.529 0.450 -19.565 1.00 80.19 89 GLU A C 1
ATOM 710 O O . GLU A 1 89 ? 2.479 1.232 -19.447 1.00 80.19 89 GLU A O 1
ATOM 715 N N . GLY A 1 90 ? 1.696 -0.853 -19.805 1.00 82.50 90 GLY A N 1
ATOM 716 C CA . GLY A 1 90 ? 3.007 -1.486 -19.998 1.00 82.50 90 GLY A CA 1
ATOM 717 C C . GLY A 1 90 ? 3.698 -1.958 -18.715 1.00 82.50 90 GLY A C 1
ATOM 718 O O . GLY A 1 90 ? 4.834 -2.422 -18.773 1.00 82.50 90 GLY A O 1
ATOM 719 N N . TYR A 1 91 ? 3.034 -1.866 -17.561 1.00 88.25 91 TYR A N 1
ATOM 720 C CA . TYR A 1 91 ? 3.5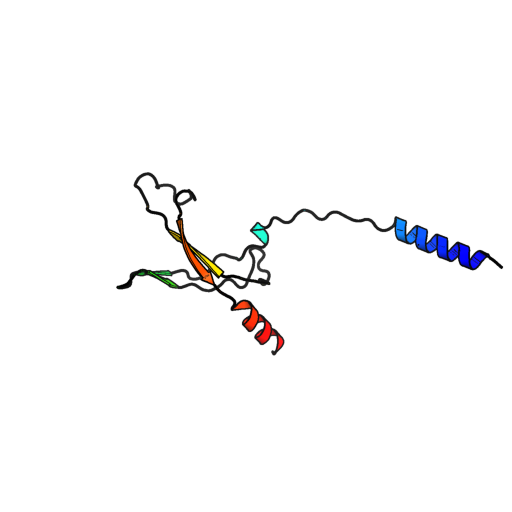08 -2.513 -16.341 1.00 88.25 91 TYR A CA 1
ATOM 721 C C . TYR A 1 91 ? 3.176 -4.006 -16.367 1.00 88.25 91 TYR A C 1
ATOM 723 O O . TYR A 1 91 ? 2.054 -4.406 -16.668 1.00 88.25 91 TYR A O 1
ATOM 731 N N . SER A 1 92 ? 4.158 -4.822 -16.007 1.00 92.00 92 SER A N 1
ATOM 732 C CA . SER A 1 92 ? 4.020 -6.259 -15.787 1.00 92.00 92 SER A CA 1
ATOM 733 C C . SER A 1 92 ? 4.179 -6.561 -14.300 1.00 92.00 92 SER A C 1
ATOM 735 O O . SER A 1 92 ? 5.025 -5.961 -13.632 1.00 92.00 92 SER A O 1
ATOM 737 N N . LEU A 1 93 ? 3.342 -7.452 -13.765 1.00 93.50 93 LEU A N 1
ATOM 738 C CA . LEU A 1 93 ? 3.489 -7.938 -12.395 1.00 93.50 93 LEU A CA 1
ATOM 739 C C . LEU A 1 93 ? 4.746 -8.812 -12.326 1.00 93.50 93 LEU A C 1
ATOM 741 O O . LEU A 1 93 ? 4.844 -9.812 -13.03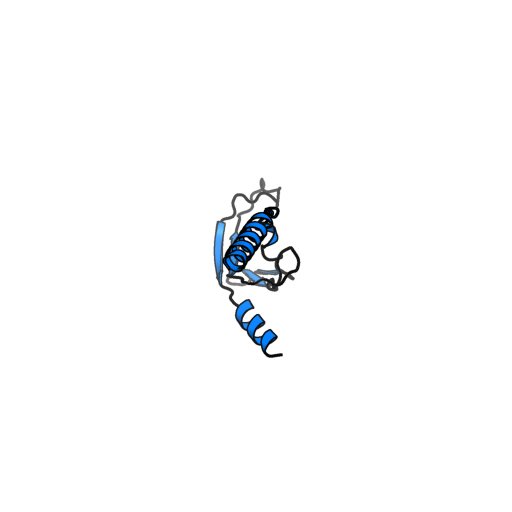1 1.00 93.50 93 LEU A O 1
ATOM 745 N N . VAL A 1 94 ? 5.700 -8.422 -11.486 1.00 93.31 94 VAL A N 1
ATOM 746 C CA . VAL A 1 94 ? 6.930 -9.182 -11.235 1.00 93.31 94 VAL A CA 1
ATOM 747 C C . VAL A 1 94 ? 6.678 -10.233 -10.168 1.00 93.31 94 VAL A C 1
ATOM 749 O O . VAL A 1 94 ? 7.047 -11.390 -10.340 1.00 93.31 94 VAL A O 1
ATOM 752 N N . THR A 1 95 ? 6.082 -9.819 -9.050 1.00 93.25 95 THR A N 1
ATOM 753 C CA . THR A 1 95 ? 5.819 -10.695 -7.909 1.00 93.25 95 THR A CA 1
ATOM 754 C C . THR A 1 95 ? 4.792 -10.082 -6.958 1.00 93.25 95 THR A C 1
ATOM 756 O O . THR A 1 95 ? 4.539 -8.873 -6.992 1.00 93.25 95 THR A O 1
ATOM 759 N N . THR A 1 96 ? 4.250 -10.923 -6.082 1.00 94.44 96 THR A N 1
ATOM 760 C CA . THR A 1 96 ? 3.397 -10.540 -4.958 1.00 94.44 96 THR A CA 1
ATOM 761 C C . THR A 1 96 ? 4.089 -10.942 -3.661 1.00 94.44 96 THR A C 1
ATOM 763 O O . THR A 1 96 ? 4.434 -12.106 -3.463 1.00 94.44 96 THR A O 1
ATOM 766 N N . ILE A 1 97 ? 4.288 -9.976 -2.773 1.00 93.06 97 ILE A N 1
ATOM 767 C CA . ILE A 1 97 ? 4.856 -10.171 -1.440 1.00 93.06 97 ILE A CA 1
ATOM 768 C C . ILE A 1 97 ? 3.685 -10.303 -0.479 1.00 93.06 97 ILE A C 1
ATOM 770 O O . ILE A 1 97 ? 2.908 -9.363 -0.364 1.00 93.06 97 ILE A O 1
ATOM 774 N N . GLN A 1 98 ? 3.547 -11.439 0.200 1.00 93.62 98 GLN A N 1
ATOM 775 C CA . GLN A 1 98 ? 2.522 -11.584 1.235 1.00 93.62 98 GLN A CA 1
ATOM 776 C C . GLN A 1 98 ? 2.939 -10.845 2.502 1.00 93.62 98 GLN A C 1
ATOM 778 O O . GLN A 1 98 ? 4.092 -10.930 2.923 1.00 93.62 98 GLN A O 1
ATOM 783 N N . ASP A 1 99 ? 1.989 -10.155 3.119 1.00 88.25 99 ASP A N 1
ATOM 784 C CA . ASP A 1 99 ? 2.203 -9.433 4.361 1.00 88.25 99 ASP A CA 1
ATOM 785 C C . ASP A 1 99 ? 0.969 -9.551 5.257 1.00 88.25 99 ASP A C 1
ATOM 787 O O . ASP A 1 99 ? -0.120 -9.136 4.883 1.00 88.25 99 ASP A O 1
ATOM 791 N N . SER A 1 100 ? 1.149 -10.113 6.451 1.00 86.31 100 SER A N 1
ATOM 792 C CA . SER A 1 100 ? 0.094 -10.296 7.448 1.00 86.31 100 SER A CA 1
ATOM 793 C C . SER A 1 100 ? 0.400 -9.613 8.788 1.00 86.31 100 SER A C 1
ATOM 795 O O . SER A 1 100 ? -0.165 -10.011 9.809 1.00 86.31 100 SER A O 1
ATOM 797 N N . HIS A 1 101 ? 1.293 -8.615 8.819 1.00 86.06 101 HIS A N 1
ATOM 798 C CA . HIS A 1 101 ? 1.764 -7.965 10.056 1.00 86.06 101 HIS A CA 1
ATOM 799 C C . HIS A 1 101 ? 0.662 -7.255 10.864 1.00 86.06 101 HIS A C 1
ATOM 801 O O . HIS A 1 101 ? 0.790 -7.128 12.082 1.00 86.06 101 HIS A O 1
ATOM 807 N N . LEU A 1 102 ? -0.436 -6.830 10.227 1.00 84.06 102 LEU A N 1
ATOM 808 C CA . LEU A 1 102 ? -1.520 -6.125 10.923 1.00 84.06 102 LEU A CA 1
ATOM 809 C C . LEU A 1 102 ? -2.218 -6.989 11.984 1.00 84.06 102 LEU A C 1
ATOM 811 O O . LEU A 1 102 ? -2.680 -6.446 12.985 1.00 84.06 102 LEU A O 1
ATOM 815 N N . LYS A 1 103 ? -2.277 -8.318 11.805 1.00 85.62 103 LYS A N 1
ATOM 816 C CA . LYS A 1 103 ? -2.907 -9.219 12.788 1.00 85.62 103 LYS A CA 1
ATOM 817 C C . LYS A 1 103 ? -2.130 -9.237 14.117 1.00 85.62 103 LYS A C 1
ATOM 819 O O . LYS A 1 103 ? -2.725 -8.873 15.129 1.00 85.62 103 LYS A O 1
ATOM 824 N N . PRO A 1 104 ? -0.814 -9.546 14.137 1.00 85.38 104 PRO A N 1
ATOM 825 C CA . PRO A 1 104 ? -0.005 -9.413 15.349 1.00 85.38 104 PRO A CA 1
ATOM 826 C C . PRO A 1 104 ? -0.056 -8.018 15.975 1.00 85.38 104 PRO A C 1
ATOM 828 O O . PRO A 1 104 ? -0.103 -7.887 17.194 1.00 85.38 104 PRO A O 1
ATOM 831 N N . LEU A 1 105 ? -0.054 -6.963 15.154 1.00 83.50 105 LEU A N 1
ATOM 832 C CA . LEU A 1 105 ? -0.078 -5.586 15.647 1.00 83.50 105 LEU A CA 1
ATOM 833 C C . LEU A 1 105 ? -1.372 -5.298 16.426 1.00 83.50 105 LEU A C 1
ATOM 835 O O . LEU A 1 105 ? -1.318 -4.756 17.530 1.00 83.50 105 LEU A O 1
ATOM 839 N N . GLN A 1 106 ? -2.524 -5.722 15.898 1.00 84.50 106 GLN A N 1
ATOM 840 C CA . GLN A 1 106 ? -3.811 -5.608 16.589 1.00 84.50 106 GLN A CA 1
ATOM 841 C C . GLN A 1 106 ? -3.844 -6.416 17.894 1.00 84.50 106 GLN A C 1
ATOM 843 O O . GLN A 1 106 ? -4.364 -5.925 18.894 1.00 84.50 106 GLN A O 1
ATOM 848 N N . GLU A 1 107 ? -3.272 -7.623 17.912 1.00 88.12 107 GLU A N 1
ATOM 849 C CA . GLU A 1 107 ? -3.183 -8.449 19.125 1.00 88.12 107 GLU A CA 1
ATOM 850 C C . GLU A 1 107 ? -2.356 -7.762 20.219 1.00 88.12 107 GLU A C 1
ATOM 852 O O . GLU A 1 107 ? -2.782 -7.714 21.372 1.00 88.12 107 GLU A O 1
ATOM 857 N N . LEU A 1 108 ? -1.214 -7.168 19.862 1.00 87.62 108 LEU A N 1
ATOM 858 C CA . LEU A 1 108 ? -0.368 -6.428 20.801 1.00 87.62 108 LEU A CA 1
ATOM 859 C C . LEU A 1 108 ? -1.068 -5.179 21.352 1.00 87.62 108 LEU A C 1
ATOM 861 O O . LEU A 1 108 ? -0.963 -4.892 22.541 1.00 87.62 108 LEU A O 1
ATOM 865 N N . GLN A 1 109 ? -1.814 -4.454 20.514 1.00 85.56 109 GLN A N 1
ATOM 866 C CA . GLN A 1 109 ? -2.581 -3.279 20.944 1.00 85.56 109 GLN A CA 1
ATOM 867 C C . GLN A 1 109 ? -3.715 -3.622 21.916 1.00 85.56 109 GLN A C 1
ATOM 869 O O . GLN A 1 109 ? -4.062 -2.793 22.749 1.00 85.56 109 GLN A O 1
ATOM 874 N N . GLN A 1 110 ? -4.298 -4.819 21.821 1.00 85.38 110 GLN A N 1
ATOM 875 C CA . GLN A 1 110 ? -5.357 -5.273 22.732 1.00 85.38 110 GLN A CA 1
ATOM 876 C C . GLN A 1 110 ? -4.829 -5.752 24.093 1.00 85.38 110 GLN A C 1
ATOM 878 O O . GLN A 1 110 ? -5.613 -5.906 25.027 1.00 85.38 110 GLN A O 1
ATOM 883 N N . GLN A 1 111 ? -3.525 -6.020 24.202 1.00 85.94 111 GLN A N 1
ATOM 884 C CA . GLN A 1 111 ? -2.868 -6.497 25.425 1.00 85.94 111 GLN A CA 1
ATOM 885 C C . GLN A 1 111 ? -2.277 -5.369 26.289 1.00 85.94 111 GLN A C 1
ATOM 887 O O . GLN A 1 111 ? -1.839 -5.645 27.407 1.00 85.94 111 GLN A O 1
ATOM 892 N N . ALA A 1 112 ? -2.243 -4.136 25.776 1.00 68.75 112 ALA A N 1
ATOM 893 C CA . ALA A 1 112 ? -1.746 -2.939 26.458 1.00 68.75 112 ALA A CA 1
ATOM 894 C C . ALA A 1 112 ? -2.878 -2.164 27.150 1.00 68.75 112 ALA A C 1
ATOM 896 O O . ALA A 1 112 ? -2.613 -1.611 28.242 1.00 68.75 112 ALA A O 1
#

Radius of gyration: 26.3 Å; Cα contacts (8 Å, |Δi|>4): 106; chains: 1; bounding box: 87×22×54 Å

Nearest PDB structures (foldseek):
  6phg-assembly1_A  TM=3.221E-01  e=7.053E+00  Homo sapiens

Solvent-accessible surface area (backbone atoms only — not comparable to full-atom values): 7312 Å² total; per-residue (Å²): 141,71,64,70,65,54,53,55,52,52,52,54,55,52,58,66,73,67,66,76,85,72,84,72,81,86,76,63,68,72,55,68,33,69,36,79,66,40,81,71,45,78,45,84,52,97,93,48,74,50,76,46,62,43,82,61,62,25,17,64,76,70,44,76,51,91,75,62,69,55,48,79,44,68,48,62,85,84,56,92,84,52,80,56,86,79,61,81,73,73,60,41,81,73,50,73,49,80,38,65,66,64,59,62,52,52,55,54,64,73,74,110

pLDDT: mean 85.05, std 10.28, range [52.0, 96.75]

Sequence (112 aa):
MPYKSFHSLLIVLFLLLTGCGRYVEPVPPEILAPEPVKDFSAVAAEDGVVFSFHSSEKDNRGKPLQTLEGYNIYRKQLTEEDMSIFKREGYSLVTTIQ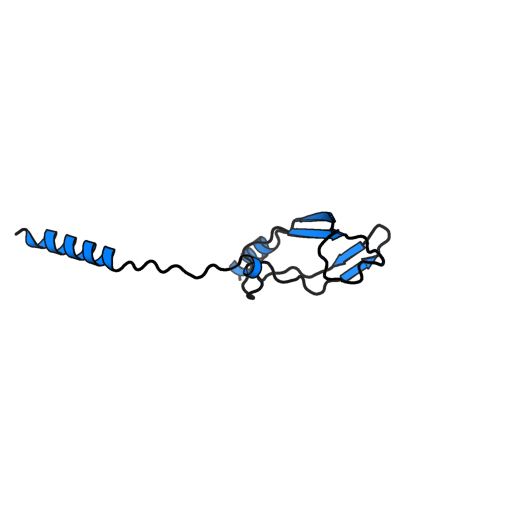DSHLKPLQELQQQA

Foldseek 3Di:
DPVVVVVVVVVVVVVVVPPPPDDDDDDDVQQLAFDDWAPWDWDADPVGIDIDTHDTQAGNVRHGRPFDFWDWDWDADDDPVPPPPPPPPRIDTPDTGGDGVNVVVVVVVVVD

Secondary structure (DSSP, 8-state):
--HHHHHHHHHHHHHHHS---PPPPPPPGGGGSBPPPEEEEEEEETTEEEEEEEPP-BBTTSPBPS---EEEEEE----TT---TT--TT-EEEEEEE--THHHHHHHHH--